Protein AF-A0A958VN81-F1 (afdb_monomer_lite)

Sequence (107 aa):
MPLKPHNSEVAHYDGSTKANYEIYDAVVDLKIGTKDLYQCADAIMRLRAEYLWNQKEFEKIHFNFTNGFRVDYTEWMKGKRLIIKGNSIYWSGPETLQIHTMTYGNI

Secondary structure (DSSP, 8-state):
--BPPTTPPEEPTTS-EE--SS--S--B-----SSS---HHHHHHHHHHHHHHHTT-GGG-EEE-TT--EEEHHHHHTT--EEEETTEEEEPPP-------------

Radius of gyration: 20.11 Å; chains: 1; bounding box: 40×52×46 Å

pLDDT: mean 78.62, std 17.16, range [35.31, 96.38]

Foldseek 3Di:
DDWDPWPDFDADLVRHTDDCPVPDGTHRPDDDDNDPPDDVVNVVLVVVCVVCVVVVVQQPNWDADPLRRIDGSVLVVLVWDWDDDPSDIDTDDRPPPPPPPPPPDDD

Structure (mmCIF, N/CA/C/O backbone):
data_AF-A0A958VN81-F1
#
_entry.id   AF-A0A958VN81-F1
#
loop_
_atom_site.group_PDB
_atom_site.id
_atom_site.type_symbol
_atom_site.label_atom_id
_atom_site.label_alt_id
_atom_site.label_comp_id
_atom_site.label_asym_id
_atom_site.label_entity_id
_atom_site.label_seq_id
_atom_site.pdbx_PDB_ins_code
_atom_site.Cartn_x
_atom_site.Cartn_y
_atom_site.Cartn_z
_atom_site.occupancy
_atom_site.B_iso_or_equiv
_atom_site.auth_seq_id
_atom_site.auth_comp_id
_atom_site.auth_asym_id
_atom_site.auth_atom_id
_atom_site.pdbx_PDB_model_num
ATOM 1 N N . MET A 1 1 ? -3.402 -0.719 -10.505 1.00 68.50 1 MET A N 1
ATOM 2 C CA . MET A 1 1 ? -2.048 -0.175 -10.672 1.00 68.50 1 MET A CA 1
ATOM 3 C C . MET A 1 1 ? -1.644 -0.166 -12.130 1.00 68.50 1 MET A C 1
ATOM 5 O O . MET A 1 1 ? -1.705 -1.228 -12.744 1.00 68.50 1 MET A O 1
ATOM 9 N N . PRO A 1 2 ? -1.281 0.992 -12.699 1.00 82.00 2 PRO A N 1
ATOM 10 C CA . PRO A 1 2 ? -0.697 1.040 -14.032 1.00 82.00 2 PRO A CA 1
ATOM 11 C C . PRO A 1 2 ? 0.679 0.361 -14.027 1.00 82.00 2 PRO A C 1
ATOM 13 O O . PRO A 1 2 ? 1.436 0.448 -13.056 1.00 82.00 2 PRO A O 1
ATOM 16 N N . LEU A 1 3 ? 0.980 -0.341 -15.112 1.00 84.06 3 LEU A N 1
ATOM 17 C CA . LEU A 1 3 ? 2.296 -0.904 -15.386 1.00 84.06 3 LEU A CA 1
ATOM 18 C C . LEU A 1 3 ? 2.932 -0.098 -16.511 1.00 84.06 3 LEU A C 1
ATOM 20 O O . LEU A 1 3 ? 2.233 0.402 -17.396 1.00 84.06 3 LEU A O 1
ATOM 24 N N . LYS A 1 4 ? 4.258 -0.005 -16.495 1.00 85.75 4 LYS A N 1
ATOM 25 C CA . LYS A 1 4 ? 4.996 0.440 -17.671 1.00 85.75 4 LYS A CA 1
ATOM 26 C C . LYS A 1 4 ? 4.867 -0.613 -18.784 1.00 85.75 4 LYS A C 1
ATOM 28 O O . LYS A 1 4 ? 4.521 -1.763 -18.492 1.00 85.75 4 LYS A O 1
ATOM 33 N N . PRO A 1 5 ? 5.139 -0.252 -20.052 1.00 89.12 5 PRO A N 1
ATOM 34 C CA . PRO A 1 5 ? 5.146 -1.211 -21.150 1.00 89.12 5 PRO A CA 1
ATOM 35 C C . PRO A 1 5 ? 5.984 -2.452 -20.828 1.00 89.12 5 PRO A C 1
ATOM 37 O O . PRO A 1 5 ? 6.982 -2.372 -20.107 1.00 89.12 5 PRO A O 1
ATOM 40 N N . HIS A 1 6 ? 5.585 -3.597 -21.374 1.00 86.12 6 HIS A N 1
ATOM 41 C CA . HIS A 1 6 ? 6.346 -4.834 -21.228 1.00 86.12 6 HIS A CA 1
ATOM 42 C C . HIS A 1 6 ? 7.806 -4.634 -21.681 1.00 86.12 6 HIS A C 1
ATOM 44 O O . HIS A 1 6 ? 8.062 -3.852 -22.597 1.00 86.12 6 HIS A O 1
ATOM 50 N N . ASN A 1 7 ? 8.749 -5.311 -21.018 1.00 85.75 7 ASN A N 1
ATOM 51 C CA . ASN A 1 7 ? 10.201 -5.119 -21.164 1.00 85.75 7 ASN A CA 1
ATOM 52 C C . ASN A 1 7 ? 10.748 -3.753 -20.715 1.00 85.75 7 ASN A C 1
ATOM 54 O O . ASN A 1 7 ? 11.874 -3.400 -21.059 1.00 85.75 7 ASN A O 1
ATOM 58 N N . SER A 1 8 ? 9.988 -2.980 -19.932 1.00 88.50 8 SER A N 1
ATOM 59 C CA . SER A 1 8 ? 10.544 -1.786 -19.286 1.00 88.50 8 SER A CA 1
ATOM 60 C C . SER A 1 8 ? 11.683 -2.150 -18.335 1.00 88.50 8 SER A C 1
ATOM 62 O O . SER A 1 8 ? 11.579 -3.095 -17.553 1.00 88.50 8 SER A O 1
ATOM 64 N N . GLU A 1 9 ? 12.747 -1.354 -18.368 1.00 87.62 9 GLU A N 1
ATOM 65 C CA . GLU A 1 9 ? 13.892 -1.520 -17.478 1.00 87.62 9 GLU A CA 1
ATOM 66 C C . GLU A 1 9 ? 13.568 -1.051 -16.053 1.00 87.62 9 GLU A C 1
ATOM 68 O O . GLU A 1 9 ? 12.882 -0.045 -15.838 1.00 87.62 9 GLU A O 1
ATOM 73 N N . VAL A 1 10 ? 14.094 -1.773 -15.062 1.00 86.19 10 VAL A N 1
ATOM 74 C CA . VAL A 1 10 ? 14.089 -1.327 -13.664 1.00 86.19 10 VAL A CA 1
ATOM 75 C C . VAL A 1 10 ? 15.274 -0.393 -13.445 1.00 86.19 10 VAL A C 1
ATOM 77 O O . VAL A 1 10 ? 16.405 -0.758 -13.747 1.00 86.19 10 VAL A O 1
ATOM 80 N N . ALA A 1 11 ? 15.033 0.785 -12.874 1.00 85.06 11 ALA A N 1
ATOM 81 C CA . ALA A 1 11 ? 16.091 1.697 -12.450 1.00 85.06 11 ALA A CA 1
ATOM 82 C C . ALA A 1 11 ? 16.424 1.502 -10.963 1.00 85.06 11 ALA A C 1
ATOM 84 O O . ALA A 1 11 ? 15.548 1.239 -10.135 1.00 85.06 11 ALA A O 1
ATOM 85 N N . HIS A 1 12 ? 17.696 1.656 -10.622 1.00 79.19 12 HIS A N 1
ATOM 86 C CA . HIS A 1 12 ? 18.169 1.882 -9.267 1.00 79.19 12 HIS A CA 1
ATOM 87 C C . HIS A 1 12 ? 17.756 3.280 -8.781 1.00 79.19 12 HIS A C 1
ATOM 89 O O . HIS A 1 12 ? 17.375 4.150 -9.565 1.00 79.19 12 HIS A O 1
ATOM 95 N N . TYR A 1 13 ? 17.841 3.511 -7.467 1.00 74.19 13 TYR A N 1
ATOM 96 C CA . TYR A 1 13 ? 17.500 4.805 -6.861 1.00 74.19 13 TYR A CA 1
ATOM 97 C C . TYR A 1 13 ? 18.377 5.962 -7.377 1.00 74.19 13 TYR A C 1
ATOM 99 O O . TYR A 1 13 ? 17.950 7.112 -7.357 1.00 74.19 13 TYR A O 1
ATOM 107 N N . ASP A 1 14 ? 19.587 5.652 -7.849 1.00 78.25 14 ASP A N 1
ATOM 108 C CA . ASP A 1 14 ? 20.537 6.589 -8.456 1.00 78.25 14 ASP A CA 1
ATOM 109 C C . ASP A 1 14 ? 20.275 6.837 -9.956 1.00 78.25 14 ASP A C 1
ATOM 111 O O . ASP A 1 14 ? 20.997 7.598 -10.597 1.00 78.25 14 ASP A O 1
ATOM 115 N N . GLY A 1 15 ? 19.235 6.212 -10.518 1.00 80.19 15 GLY A N 1
ATOM 116 C CA . GLY A 1 15 ? 18.857 6.321 -11.924 1.00 80.19 15 GLY A CA 1
ATOM 117 C C . GLY A 1 15 ? 19.606 5.376 -12.865 1.00 80.19 15 GLY A C 1
ATOM 118 O O . GLY A 1 15 ? 19.289 5.359 -14.053 1.00 80.19 15 GLY A O 1
ATOM 119 N N . SER A 1 16 ? 20.559 4.575 -12.378 1.00 85.44 16 SER A N 1
ATOM 120 C CA . SER A 1 16 ? 21.226 3.563 -13.204 1.00 85.44 16 SER A CA 1
ATOM 121 C C . SER A 1 16 ? 20.294 2.389 -13.523 1.00 85.44 16 SER A C 1
ATOM 123 O O . SER A 1 16 ? 19.435 2.021 -12.722 1.00 85.44 16 SER A O 1
ATOM 125 N N . THR A 1 17 ? 20.442 1.772 -14.696 1.00 88.12 17 THR A N 1
ATOM 126 C CA . THR A 1 17 ? 19.637 0.599 -15.067 1.00 88.12 17 THR A CA 1
ATOM 127 C C . THR A 1 17 ? 20.078 -0.632 -14.273 1.00 88.12 17 THR A C 1
ATOM 129 O O . THR A 1 17 ? 21.254 -0.995 -14.246 1.00 88.12 17 THR A O 1
ATOM 132 N N . LYS A 1 18 ? 19.113 -1.333 -13.675 1.00 84.81 18 LYS A N 1
ATOM 133 C CA . LYS A 1 18 ? 19.306 -2.639 -13.050 1.00 84.81 18 LYS A CA 1
ATOM 134 C C . LYS A 1 18 ? 19.280 -3.727 -14.119 1.00 84.81 18 LYS A C 1
ATOM 136 O O . LYS A 1 18 ? 18.223 -4.028 -14.683 1.00 84.81 18 LYS A O 1
ATOM 141 N N . ALA A 1 19 ? 20.432 -4.363 -14.332 1.00 86.75 19 ALA A N 1
ATOM 142 C CA . ALA A 1 19 ? 20.552 -5.524 -15.208 1.00 86.75 19 ALA A CA 1
ATOM 143 C C . ALA A 1 19 ? 19.504 -6.593 -14.850 1.00 86.75 19 ALA A C 1
ATOM 145 O O . ALA A 1 19 ? 19.368 -6.982 -13.682 1.00 86.75 19 ALA A O 1
ATOM 146 N N . ASN A 1 20 ? 18.750 -7.042 -15.857 1.00 84.81 20 ASN A N 1
ATOM 147 C CA . ASN A 1 20 ? 17.747 -8.084 -15.688 1.00 84.81 20 ASN A CA 1
ATOM 148 C C . ASN A 1 20 ? 18.369 -9.457 -15.948 1.00 84.81 20 ASN A C 1
ATOM 150 O O . ASN A 1 20 ? 18.568 -9.842 -17.095 1.00 84.81 20 ASN A O 1
ATOM 154 N N . TYR A 1 21 ? 18.644 -10.201 -14.883 1.00 86.81 21 TYR A N 1
ATOM 155 C CA . TYR A 1 21 ? 19.021 -11.616 -14.955 1.00 86.81 21 TYR A CA 1
ATOM 156 C C . TYR A 1 21 ? 17.784 -12.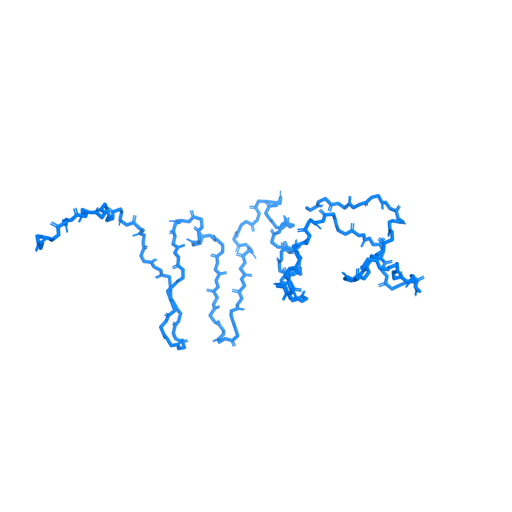516 -14.800 1.00 86.81 21 TYR A C 1
ATOM 158 O O . TYR A 1 21 ? 17.809 -13.459 -14.018 1.00 86.81 21 TYR A O 1
ATOM 166 N N . GLU A 1 22 ? 16.678 -12.151 -15.462 1.00 84.50 22 GLU A N 1
ATOM 167 C CA . GLU A 1 22 ? 15.352 -12.787 -15.322 1.00 84.50 22 GLU A CA 1
ATOM 168 C C . GLU A 1 22 ? 14.798 -12.753 -13.884 1.00 84.50 22 GLU A C 1
ATOM 170 O O . GLU A 1 22 ? 14.064 -13.632 -13.439 1.00 84.50 22 GLU A O 1
ATOM 175 N N . ILE A 1 23 ? 15.148 -11.706 -13.132 1.00 85.56 23 ILE A N 1
ATOM 176 C CA . ILE A 1 23 ? 14.757 -11.533 -11.722 1.00 85.56 23 ILE A CA 1
ATOM 177 C C . ILE A 1 23 ? 13.510 -10.653 -11.547 1.00 85.56 23 ILE A C 1
ATOM 179 O O . ILE A 1 23 ? 13.002 -10.523 -10.433 1.00 85.56 23 ILE A O 1
ATOM 183 N N . TYR A 1 24 ? 13.034 -10.020 -12.621 1.00 84.12 24 TYR A N 1
ATOM 184 C CA . TYR A 1 24 ? 11.790 -9.253 -12.654 1.00 84.12 24 TYR A CA 1
ATOM 185 C C . TYR A 1 24 ? 11.104 -9.375 -14.022 1.00 84.12 24 TYR A C 1
ATOM 187 O O . TYR A 1 24 ? 11.776 -9.470 -15.048 1.00 84.12 24 TYR A O 1
ATOM 195 N N . ASP A 1 25 ? 9.768 -9.330 -14.020 1.00 85.00 25 ASP A N 1
ATOM 196 C CA . ASP A 1 25 ? 8.922 -9.507 -15.218 1.00 85.00 25 ASP A CA 1
ATOM 197 C C . ASP A 1 25 ? 8.187 -8.218 -15.642 1.00 85.00 25 ASP A C 1
ATOM 199 O O . ASP A 1 25 ? 7.985 -7.945 -16.824 1.00 85.00 25 ASP A O 1
ATOM 203 N N . ALA A 1 26 ? 7.823 -7.363 -14.681 1.00 85.44 26 ALA A N 1
ATOM 204 C CA . ALA A 1 26 ? 7.088 -6.133 -14.958 1.00 85.44 26 ALA A CA 1
ATOM 205 C C . ALA A 1 26 ? 7.530 -4.979 -14.057 1.00 85.44 26 ALA A C 1
ATOM 207 O O . ALA A 1 26 ? 7.911 -5.175 -12.900 1.00 85.44 26 ALA A O 1
ATOM 208 N N . VAL A 1 27 ? 7.411 -3.756 -14.582 1.00 85.88 27 VAL A N 1
ATOM 209 C CA . VAL A 1 27 ? 7.696 -2.523 -13.844 1.00 85.88 27 VAL A CA 1
ATOM 210 C C . VAL A 1 27 ? 6.398 -1.793 -13.561 1.00 85.88 27 VAL A C 1
ATOM 212 O O . VAL A 1 27 ? 5.635 -1.442 -14.459 1.00 85.88 27 VAL A O 1
ATOM 215 N N . VAL A 1 28 ?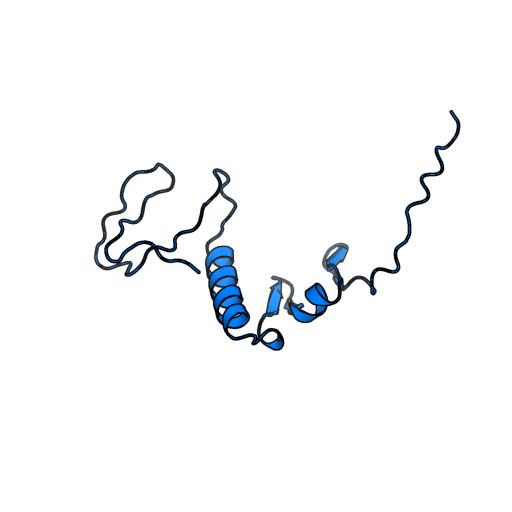 6.157 -1.556 -12.282 1.00 83.19 28 VAL A N 1
ATOM 216 C CA . VAL A 1 28 ? 5.009 -0.800 -11.805 1.00 83.19 28 VAL A CA 1
ATOM 217 C C . VAL A 1 28 ? 5.218 0.687 -12.103 1.00 83.19 28 VAL A C 1
ATOM 219 O O . VAL A 1 28 ? 6.246 1.254 -11.733 1.00 83.19 28 VAL A O 1
ATOM 222 N N . ASP A 1 29 ? 4.246 1.331 -12.755 1.00 82.44 29 ASP A N 1
ATOM 223 C CA . ASP A 1 29 ? 4.332 2.755 -13.087 1.00 82.44 29 ASP A CA 1
ATOM 224 C C . ASP A 1 29 ? 3.848 3.611 -11.915 1.00 82.44 29 ASP A C 1
ATOM 226 O O . ASP A 1 29 ? 2.699 4.051 -11.843 1.00 82.44 29 ASP A O 1
ATOM 230 N N . LEU A 1 30 ? 4.730 3.801 -10.936 1.00 73.44 30 LEU A N 1
ATOM 231 C CA . LEU A 1 30 ? 4.472 4.654 -9.786 1.00 73.44 30 LEU A CA 1
ATOM 232 C C . LEU A 1 30 ? 5.537 5.723 -9.659 1.00 73.44 30 LEU A C 1
ATOM 234 O O . LEU A 1 30 ? 6.736 5.452 -9.688 1.00 73.44 30 LEU A O 1
ATOM 238 N N . LYS A 1 31 ? 5.077 6.955 -9.437 1.00 67.62 31 LYS A N 1
ATOM 239 C CA . LYS A 1 31 ? 5.953 8.051 -9.039 1.00 67.62 31 LYS A CA 1
ATOM 240 C C . LYS A 1 31 ? 6.435 7.797 -7.614 1.00 67.62 31 LYS A C 1
ATOM 242 O O . LYS A 1 31 ? 5.728 8.090 -6.651 1.00 67.62 31 LYS A O 1
ATOM 247 N N . ILE A 1 32 ? 7.6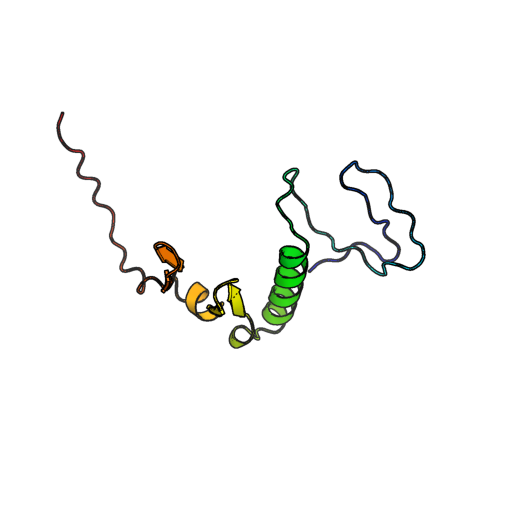37 7.253 -7.491 1.00 64.69 32 ILE A N 1
ATOM 248 C CA . ILE A 1 32 ? 8.371 7.233 -6.229 1.00 64.69 32 ILE A CA 1
ATOM 249 C C . ILE A 1 32 ? 8.896 8.649 -5.950 1.00 64.69 32 ILE A C 1
ATOM 251 O O . ILE A 1 32 ? 9.399 9.329 -6.843 1.00 64.69 32 ILE A O 1
ATOM 255 N N . GLY A 1 33 ? 8.694 9.140 -4.728 1.00 61.50 33 GLY A N 1
ATOM 256 C CA . GLY A 1 33 ? 9.292 10.400 -4.281 1.00 61.50 33 GLY A CA 1
ATOM 257 C C . GLY A 1 33 ? 10.791 10.231 -4.020 1.00 61.50 33 GLY A C 1
ATOM 258 O O . GLY A 1 33 ? 11.287 9.116 -3.937 1.00 61.50 33 GLY A O 1
ATOM 259 N N . THR A 1 34 ? 11.513 11.335 -3.828 1.00 58.19 34 THR A N 1
ATOM 260 C CA . THR A 1 34 ? 12.967 11.343 -3.553 1.00 58.19 34 THR A CA 1
ATOM 261 C C . THR A 1 34 ? 13.344 10.942 -2.126 1.00 58.19 34 THR A C 1
ATOM 263 O O . THR A 1 34 ? 14.518 10.946 -1.766 1.00 58.19 34 THR A O 1
ATOM 266 N N . LYS A 1 35 ? 12.355 10.645 -1.281 1.00 54.25 35 LYS A N 1
ATOM 267 C CA . LYS A 1 35 ? 12.575 10.203 0.093 1.00 54.25 35 LYS A CA 1
ATOM 268 C C . LYS A 1 35 ? 12.515 8.686 0.141 1.00 54.25 35 LYS A C 1
ATOM 270 O O . LYS A 1 35 ? 11.599 8.094 -0.427 1.00 54.25 35 LYS A O 1
ATOM 275 N N . ASP A 1 36 ? 13.448 8.105 0.882 1.00 53.94 36 ASP A N 1
ATOM 276 C CA . ASP A 1 36 ? 13.582 6.671 1.146 1.00 53.94 36 ASP A CA 1
ATOM 277 C C . ASP A 1 36 ? 12.463 6.183 2.096 1.00 53.94 36 ASP A C 1
ATOM 279 O O . ASP A 1 36 ? 12.681 5.813 3.245 1.00 53.94 36 ASP A O 1
ATOM 283 N N . LEU A 1 37 ? 11.213 6.346 1.652 1.00 56.44 37 LEU A N 1
ATOM 284 C CA . LEU A 1 37 ? 9.983 6.168 2.433 1.00 56.44 37 LEU A CA 1
ATOM 285 C C . LEU A 1 37 ? 9.152 4.967 1.978 1.00 56.44 37 LEU A C 1
ATOM 287 O O . LEU A 1 37 ? 8.133 4.685 2.594 1.00 56.44 37 LEU A O 1
ATOM 291 N N . TYR A 1 38 ? 9.556 4.280 0.909 1.00 53.25 38 TYR A N 1
ATOM 292 C CA . TYR A 1 38 ? 8.881 3.072 0.443 1.00 53.25 38 TYR A CA 1
ATOM 293 C C . TYR A 1 38 ? 9.709 1.867 0.856 1.00 53.25 38 TYR A C 1
ATOM 295 O O . TYR A 1 38 ? 10.536 1.376 0.087 1.00 53.25 38 TYR A O 1
ATOM 303 N N . GLN A 1 39 ? 9.504 1.388 2.080 1.00 58.94 39 GLN A N 1
ATOM 304 C CA . GLN A 1 39 ? 10.069 0.096 2.441 1.00 58.94 39 GLN A CA 1
ATOM 305 C C . GLN A 1 39 ? 9.324 -0.996 1.663 1.00 58.94 39 GLN A C 1
ATOM 307 O O . GLN A 1 39 ? 8.165 -0.837 1.282 1.00 58.94 39 GLN A O 1
ATOM 312 N N . CYS A 1 40 ? 9.994 -2.112 1.370 1.00 68.94 40 CYS A N 1
ATOM 313 C CA . CYS A 1 40 ? 9.478 -3.177 0.500 1.00 68.94 40 CYS A CA 1
ATOM 314 C C . CYS A 1 40 ? 8.077 -3.689 0.895 1.00 68.94 40 CYS A C 1
ATOM 316 O O . CYS A 1 40 ? 7.296 -4.089 0.029 1.00 68.94 40 CYS A O 1
ATOM 318 N N . ALA A 1 41 ? 7.732 -3.619 2.183 1.00 73.25 41 ALA A N 1
ATOM 319 C CA . ALA A 1 41 ? 6.400 -3.935 2.682 1.00 73.25 41 ALA A CA 1
ATOM 320 C C . ALA A 1 41 ? 5.317 -2.987 2.131 1.00 73.25 41 ALA A C 1
ATOM 322 O O . ALA A 1 41 ? 4.262 -3.460 1.711 1.00 73.25 41 ALA A O 1
ATOM 323 N N . ASP A 1 42 ? 5.585 -1.682 2.044 1.00 77.38 42 ASP A N 1
ATOM 324 C CA . ASP A 1 42 ? 4.612 -0.668 1.615 1.00 77.38 42 ASP A CA 1
ATOM 325 C C . ASP A 1 42 ? 4.189 -0.870 0.157 1.00 77.38 42 ASP A C 1
ATOM 327 O O . ASP A 1 42 ? 3.011 -0.737 -0.187 1.00 77.38 42 ASP A O 1
ATOM 331 N N . ALA A 1 43 ? 5.137 -1.253 -0.705 1.00 79.00 43 ALA A N 1
ATOM 332 C CA . ALA A 1 43 ? 4.871 -1.535 -2.113 1.00 79.00 43 ALA A CA 1
ATOM 333 C C . ALA A 1 43 ? 3.923 -2.734 -2.283 1.00 79.00 43 ALA A C 1
ATOM 335 O O . ALA A 1 43 ? 2.944 -2.655 -3.029 1.00 79.00 43 ALA A O 1
ATOM 336 N N . ILE A 1 44 ? 4.169 -3.825 -1.549 1.00 83.50 44 ILE A N 1
ATOM 337 C CA . ILE A 1 44 ? 3.323 -5.027 -1.585 1.00 83.50 44 ILE A CA 1
ATOM 338 C C . ILE A 1 44 ? 1.953 -4.756 -0.959 1.00 83.50 44 ILE A C 1
ATOM 340 O O . ILE A 1 44 ? 0.928 -5.161 -1.515 1.00 83.50 44 ILE A O 1
ATOM 344 N N . MET A 1 45 ? 1.910 -4.030 0.161 1.00 88.31 45 MET A N 1
ATOM 345 C CA . MET A 1 45 ? 0.659 -3.618 0.798 1.00 88.31 45 MET A CA 1
ATOM 346 C C . MET A 1 45 ? -0.196 -2.787 -0.163 1.00 88.31 45 MET A C 1
ATOM 348 O O . MET A 1 45 ? -1.382 -3.077 -0.335 1.00 88.31 45 MET A O 1
ATOM 352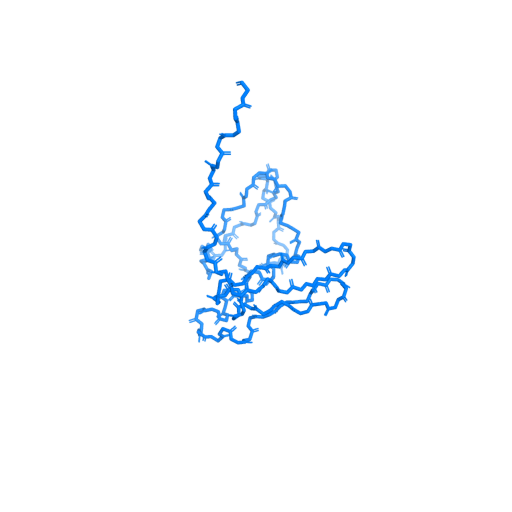 N N . ARG A 1 46 ? 0.405 -1.812 -0.857 1.00 87.12 46 ARG A N 1
ATOM 353 C CA . ARG A 1 46 ? -0.286 -0.972 -1.843 1.00 87.12 46 ARG A CA 1
ATOM 354 C C . ARG A 1 46 ? -0.766 -1.774 -3.052 1.00 87.12 46 ARG A C 1
ATOM 356 O O . ARG A 1 46 ? -1.921 -1.619 -3.438 1.00 87.12 46 ARG A O 1
ATOM 363 N N . LEU A 1 47 ? 0.061 -2.668 -3.603 1.00 88.06 47 LEU A N 1
ATOM 364 C CA . LEU A 1 47 ? -0.328 -3.562 -4.702 1.00 88.06 47 LEU A CA 1
ATOM 365 C C . LEU A 1 47 ? -1.551 -4.414 -4.326 1.00 88.06 47 LEU A C 1
ATOM 367 O O . LEU A 1 47 ? -2.531 -4.458 -5.072 1.00 88.06 47 LEU A O 1
ATOM 371 N N . ARG A 1 48 ? -1.521 -5.059 -3.152 1.00 91.19 48 ARG A N 1
ATOM 372 C CA . ARG A 1 48 ? -2.635 -5.882 -2.661 1.00 91.19 48 ARG A CA 1
ATOM 373 C C . ARG A 1 48 ? -3.900 -5.050 -2.448 1.00 91.19 48 ARG A C 1
ATOM 375 O O . ARG A 1 48 ? -4.982 -5.481 -2.845 1.00 91.19 48 ARG A O 1
ATOM 382 N N . ALA A 1 49 ? -3.771 -3.881 -1.823 1.00 92.25 49 ALA A N 1
ATOM 383 C CA . ALA A 1 49 ? -4.899 -2.989 -1.579 1.00 92.25 49 ALA A CA 1
ATOM 384 C C . ALA A 1 49 ? -5.538 -2.526 -2.894 1.00 92.25 49 ALA A C 1
ATOM 386 O O . ALA A 1 49 ? -6.752 -2.617 -3.032 1.00 92.25 49 ALA A O 1
ATOM 387 N N . GLU A 1 50 ? -4.740 -2.100 -3.877 1.00 89.81 50 GLU A N 1
ATOM 388 C CA . GLU A 1 50 ? -5.253 -1.673 -5.182 1.00 89.81 50 GLU A CA 1
ATOM 389 C C . GLU A 1 50 ? -5.948 -2.803 -5.948 1.00 89.81 50 GLU A C 1
ATOM 391 O O . GLU A 1 50 ? -6.994 -2.571 -6.553 1.00 89.81 50 GLU A O 1
ATOM 396 N N . TYR A 1 51 ? -5.391 -4.019 -5.924 1.00 90.81 51 TYR A N 1
ATOM 397 C CA . TYR A 1 51 ? -6.021 -5.179 -6.556 1.00 90.81 51 TYR A CA 1
ATOM 398 C C . TYR A 1 51 ? -7.426 -5.419 -5.990 1.00 90.81 51 TYR A C 1
ATOM 400 O O . TYR A 1 51 ? -8.395 -5.468 -6.743 1.00 90.81 51 TYR A O 1
ATOM 408 N N . LEU A 1 52 ? -7.553 -5.490 -4.662 1.00 94.38 52 LEU A N 1
ATOM 409 C CA . LEU A 1 52 ? -8.836 -5.705 -3.987 1.00 94.38 52 LEU A CA 1
ATOM 410 C C . LEU A 1 52 ? -9.799 -4.524 -4.170 1.00 94.38 52 LEU A C 1
ATOM 412 O O . LEU A 1 52 ? -11.000 -4.727 -4.341 1.00 94.38 52 LEU A O 1
ATOM 416 N N . TRP A 1 53 ? -9.279 -3.294 -4.172 1.00 93.44 53 TRP A N 1
ATOM 417 C CA . TRP A 1 53 ? -10.074 -2.082 -4.362 1.00 93.44 53 TRP A CA 1
ATOM 418 C C . TRP A 1 53 ? -10.708 -2.036 -5.755 1.00 93.44 53 TRP A C 1
ATOM 420 O O . TRP A 1 53 ? -11.903 -1.770 -5.872 1.00 93.44 53 TRP A O 1
ATOM 430 N N . ASN A 1 54 ? -9.950 -2.387 -6.799 1.00 91.62 54 ASN A N 1
ATOM 431 C CA . ASN A 1 54 ? -10.468 -2.482 -8.168 1.00 91.62 54 ASN A CA 1
ATOM 432 C C . ASN A 1 54 ? -11.564 -3.548 -8.310 1.00 91.62 54 ASN A C 1
ATOM 434 O O . ASN A 1 54 ? -12.491 -3.369 -9.097 1.00 91.62 54 ASN A O 1
ATOM 438 N N . GLN A 1 55 ? -11.491 -4.621 -7.518 1.00 95.44 55 GLN A N 1
ATOM 439 C CA . GLN A 1 55 ? -12.526 -5.657 -7.452 1.00 95.44 55 GLN A CA 1
ATOM 440 C C . GLN A 1 55 ? -13.693 -5.296 -6.516 1.00 95.44 55 GLN A C 1
ATOM 442 O O . GLN A 1 55 ? -14.617 -6.088 -6.353 1.00 95.44 55 GLN A O 1
ATOM 447 N N . LYS A 1 56 ? -13.672 -4.107 -5.893 1.00 95.06 56 LYS A N 1
ATOM 448 C CA . LYS A 1 56 ? -14.645 -3.653 -4.883 1.00 95.06 56 LYS A CA 1
ATOM 449 C C . LYS A 1 56 ? -14.735 -4.566 -3.649 1.00 95.06 56 LYS A C 1
ATOM 451 O O . LYS A 1 56 ? -15.719 -4.533 -2.915 1.00 95.06 56 LYS A O 1
ATOM 456 N N . GLU A 1 57 ? -13.698 -5.353 -3.372 1.00 96.19 57 GLU A N 1
ATOM 457 C CA . GLU A 1 57 ? -13.629 -6.267 -2.226 1.00 96.19 57 GLU A CA 1
ATOM 458 C C . GLU A 1 57 ? -13.100 -5.558 -0.966 1.00 96.19 57 GLU A C 1
ATOM 460 O O . GLU A 1 57 ? -12.123 -5.982 -0.346 1.00 96.19 57 GLU A O 1
ATOM 465 N N . PHE A 1 58 ? -13.731 -4.447 -0.580 1.00 94.94 58 PHE A N 1
ATOM 466 C CA . PHE A 1 58 ? -13.212 -3.549 0.459 1.00 94.94 58 P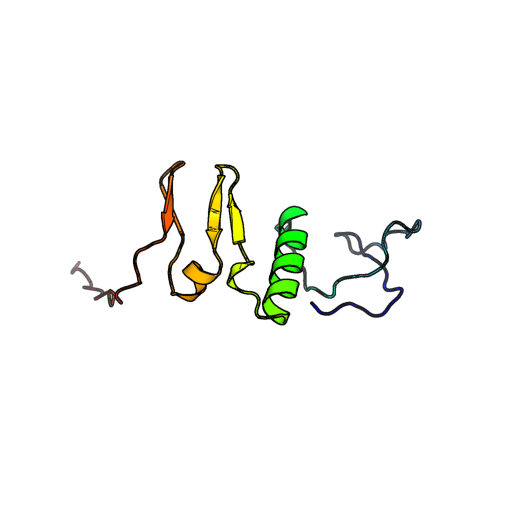HE A CA 1
ATOM 467 C C . PHE A 1 58 ? -13.033 -4.214 1.832 1.00 94.94 58 PHE A C 1
ATOM 469 O O . PHE A 1 58 ? -12.070 -3.909 2.531 1.00 94.94 58 PHE A O 1
ATOM 476 N N . GLU A 1 59 ? -13.896 -5.169 2.184 1.00 95.12 59 GLU A N 1
ATOM 477 C CA . GLU A 1 59 ? -13.825 -5.932 3.444 1.00 95.12 59 GLU A CA 1
ATOM 478 C C . GLU A 1 59 ? -12.564 -6.808 3.553 1.00 95.12 59 GLU A C 1
ATOM 480 O O . GLU A 1 59 ? -12.143 -7.182 4.648 1.00 95.12 59 GLU A O 1
ATOM 485 N N . LYS A 1 60 ? -11.925 -7.142 2.423 1.00 95.50 60 LYS A N 1
ATOM 486 C CA . LYS A 1 60 ? -10.677 -7.923 2.408 1.00 95.50 60 LYS A CA 1
ATOM 487 C C . LYS A 1 60 ? -9.432 -7.047 2.557 1.00 95.50 60 LYS A C 1
ATOM 489 O O . LYS A 1 60 ? -8.327 -7.571 2.760 1.00 95.50 60 LYS A O 1
ATOM 494 N N . ILE A 1 61 ? -9.588 -5.725 2.456 1.00 96.38 61 ILE A N 1
ATOM 495 C CA . ILE A 1 61 ? -8.500 -4.761 2.603 1.00 96.38 61 ILE A CA 1
ATOM 496 C C . ILE A 1 61 ? -8.308 -4.486 4.093 1.00 96.38 61 ILE A C 1
ATOM 498 O O . ILE A 1 61 ? -8.929 -3.607 4.686 1.00 96.38 61 ILE A O 1
ATOM 502 N N . HIS A 1 62 ? -7.415 -5.256 4.700 1.00 95.56 62 HIS A N 1
ATOM 503 C CA . HIS A 1 62 ? -6.936 -5.024 6.054 1.00 95.56 62 HIS A CA 1
ATOM 504 C C . HIS A 1 62 ? -5.447 -5.352 6.151 1.00 95.56 62 HIS A C 1
ATOM 506 O O . HIS A 1 62 ? -4.927 -6.167 5.376 1.00 95.56 62 HIS A O 1
ATOM 512 N N . PHE A 1 63 ? -4.787 -4.733 7.125 1.00 93.06 63 PHE A N 1
ATOM 513 C CA . PHE A 1 63 ? -3.385 -4.962 7.464 1.00 93.06 63 PHE A CA 1
ATOM 514 C C . PHE A 1 63 ? -3.211 -4.994 8.978 1.00 93.06 63 PHE A C 1
ATOM 516 O O . PHE A 1 63 ? -4.025 -4.430 9.703 1.00 93.06 63 PHE A O 1
ATOM 523 N N . ASN A 1 64 ? -2.155 -5.646 9.455 1.00 91.25 64 ASN A N 1
ATOM 524 C CA . ASN A 1 64 ? -1.859 -5.728 10.881 1.00 91.25 64 ASN A CA 1
ATOM 525 C C . ASN A 1 64 ? -0.591 -4.929 11.181 1.00 91.25 64 ASN A C 1
ATOM 527 O O . ASN A 1 64 ? 0.396 -5.042 10.453 1.00 91.25 64 ASN A O 1
ATOM 531 N N . PHE A 1 65 ? -0.604 -4.154 12.260 1.00 86.12 65 PHE A N 1
ATOM 532 C CA . PHE A 1 65 ? 0.615 -3.564 12.801 1.00 86.12 65 PHE A CA 1
ATOM 533 C C . PHE A 1 65 ? 1.512 -4.628 13.436 1.00 86.12 65 PHE A C 1
ATOM 535 O O . PHE A 1 65 ? 1.083 -5.748 13.721 1.00 86.12 65 PHE A O 1
ATOM 542 N N . THR A 1 66 ? 2.764 -4.258 13.708 1.00 84.12 66 THR A N 1
ATOM 543 C CA . THR A 1 66 ? 3.758 -5.137 14.346 1.00 84.12 66 THR A CA 1
ATOM 544 C C . THR A 1 66 ? 3.332 -5.620 15.735 1.00 84.12 66 THR A C 1
ATOM 546 O O . THR A 1 66 ? 3.764 -6.684 16.166 1.00 84.12 66 THR A O 1
ATOM 549 N N . ASN A 1 67 ? 2.443 -4.890 16.416 1.00 81.94 67 ASN A N 1
ATOM 550 C CA . ASN A 1 67 ? 1.837 -5.292 17.690 1.00 81.94 67 ASN A CA 1
ATOM 551 C C . ASN A 1 67 ? 0.584 -6.184 17.534 1.00 81.94 67 ASN A C 1
ATOM 553 O O . ASN A 1 67 ? -0.092 -6.461 18.520 1.00 81.94 67 ASN A O 1
ATOM 557 N N . GLY A 1 68 ? 0.244 -6.601 16.310 1.00 86.56 68 GLY A N 1
ATOM 558 C CA . GLY A 1 68 ? -0.916 -7.439 16.007 1.00 86.56 68 GLY A CA 1
ATOM 559 C C . GLY A 1 68 ? -2.238 -6.684 15.846 1.00 86.56 68 GLY A C 1
ATOM 560 O O . GLY A 1 68 ? -3.249 -7.311 15.532 1.00 86.56 68 GLY A O 1
ATOM 561 N N . PHE A 1 69 ? -2.264 -5.356 16.016 1.00 89.19 69 PHE A N 1
ATOM 562 C CA . PHE A 1 69 ? -3.491 -4.579 15.841 1.00 89.19 69 PHE A CA 1
ATOM 563 C C . PHE A 1 69 ? -3.931 -4.571 14.374 1.00 89.19 69 PHE A C 1
ATOM 565 O O . PHE A 1 69 ? -3.191 -4.125 13.494 1.00 89.19 69 PHE A O 1
ATOM 572 N N . ARG A 1 70 ? -5.154 -5.043 14.121 1.00 92.81 70 ARG A N 1
ATOM 573 C CA . ARG A 1 70 ? -5.762 -5.096 12.791 1.00 92.81 70 ARG A CA 1
ATOM 574 C C . ARG A 1 70 ? -6.380 -3.749 12.414 1.00 92.81 70 ARG A C 1
ATOM 576 O O . ARG A 1 70 ? -7.187 -3.189 13.149 1.00 92.81 70 ARG A O 1
ATOM 583 N N . VAL A 1 71 ? -6.019 -3.266 11.232 1.00 92.62 71 VAL A N 1
ATOM 584 C CA . VAL A 1 71 ? -6.516 -2.037 10.617 1.00 92.62 71 VAL A CA 1
ATOM 585 C C . VAL A 1 71 ? -7.339 -2.406 9.389 1.00 92.62 71 VAL A C 1
ATOM 587 O O . VAL A 1 71 ? -6.788 -2.787 8.356 1.00 92.62 71 VAL A O 1
ATOM 590 N N . ASP A 1 72 ? -8.657 -2.289 9.501 1.00 95.12 72 ASP A N 1
ATOM 591 C CA . ASP A 1 72 ? -9.598 -2.491 8.403 1.00 95.12 72 ASP A CA 1
ATOM 592 C C . ASP A 1 72 ? -9.813 -1.204 7.594 1.00 95.12 72 ASP A C 1
ATOM 594 O O . ASP A 1 72 ? -10.086 -0.127 8.131 1.00 95.12 72 ASP A O 1
ATOM 598 N N . TYR A 1 73 ? -9.744 -1.319 6.268 1.00 94.19 73 TYR A N 1
ATOM 599 C CA . TYR A 1 73 ? -10.029 -0.216 5.350 1.00 94.19 73 TYR A CA 1
ATOM 600 C C . TYR A 1 73 ? -11.472 0.287 5.473 1.00 94.19 73 TYR A C 1
ATOM 602 O O . TYR A 1 73 ? -11.740 1.476 5.302 1.00 94.19 73 TYR A O 1
ATOM 610 N N . THR A 1 74 ? -12.410 -0.594 5.819 1.00 94.62 74 THR A N 1
ATOM 611 C CA . THR A 1 74 ? -13.828 -0.247 5.955 1.00 94.62 74 THR A CA 1
ATOM 612 C C . THR A 1 74 ? -14.107 0.668 7.141 1.00 94.62 74 THR A C 1
ATOM 614 O O . THR A 1 74 ? -14.961 1.547 7.044 1.00 94.62 74 THR A O 1
ATOM 617 N N . GLU A 1 75 ? -13.332 0.566 8.220 1.00 93.12 75 GLU A N 1
ATOM 618 C CA . GLU A 1 75 ? -13.386 1.510 9.339 1.00 93.12 75 GLU A CA 1
ATOM 619 C C . GLU A 1 75 ? -12.826 2.884 8.946 1.00 93.12 75 GLU A C 1
ATOM 621 O O . GLU A 1 75 ? -13.407 3.915 9.292 1.00 93.12 75 GLU A O 1
ATOM 626 N N . TRP A 1 76 ? -11.758 2.913 8.144 1.00 91.12 76 TRP A N 1
ATOM 627 C CA . TRP A 1 76 ? -11.203 4.156 7.603 1.00 91.12 76 TRP A CA 1
ATOM 628 C C . TRP A 1 76 ? -12.183 4.873 6.659 1.00 91.12 76 TRP A C 1
ATOM 630 O O . TRP A 1 76 ? -12.350 6.093 6.756 1.00 91.12 76 TRP A O 1
ATOM 640 N N . MET A 1 77 ? -12.887 4.124 5.800 1.00 90.25 77 MET A N 1
ATOM 641 C CA . MET A 1 77 ? -13.935 4.662 4.920 1.00 90.25 77 MET A CA 1
ATOM 642 C C . MET A 1 77 ? -15.108 5.275 5.695 1.00 90.25 77 MET A C 1
ATOM 644 O O . MET A 1 77 ? -15.718 6.227 5.216 1.00 90.25 77 MET A O 1
ATOM 648 N N . LYS A 1 78 ? -15.397 4.791 6.911 1.00 91.75 78 LYS A N 1
ATOM 649 C CA . LYS A 1 78 ? -16.401 5.381 7.820 1.00 91.75 78 LYS A CA 1
ATOM 650 C C . LYS A 1 78 ? -15.933 6.694 8.470 1.00 91.75 78 LYS A C 1
ATOM 652 O O . LYS A 1 78 ? -16.607 7.204 9.359 1.00 91.75 78 LYS A O 1
ATOM 657 N N . GLY A 1 79 ? -14.771 7.222 8.082 1.00 89.50 79 GLY A N 1
ATOM 658 C CA . GLY A 1 79 ? -14.197 8.448 8.638 1.00 89.50 79 GLY A CA 1
ATOM 659 C C . GLY A 1 79 ? -13.389 8.236 9.917 1.00 89.50 79 GLY A C 1
ATOM 660 O O . GLY A 1 79 ? -12.834 9.194 10.445 1.00 89.50 79 GLY A O 1
ATOM 661 N N . LYS A 1 80 ? -13.250 6.999 10.413 1.00 90.19 80 LYS A N 1
ATOM 662 C CA . LYS A 1 80 ? -12.440 6.745 11.608 1.00 90.19 80 LYS A CA 1
ATOM 663 C C . LYS A 1 80 ? -10.954 6.918 11.302 1.00 90.19 80 LYS A C 1
ATOM 665 O O . LYS A 1 80 ? -10.482 6.699 10.181 1.00 90.19 80 LYS A O 1
ATOM 670 N N . ARG A 1 81 ? -10.193 7.313 12.315 1.00 89.56 81 ARG A N 1
ATOM 671 C CA . ARG A 1 81 ? -8.735 7.460 12.270 1.00 89.56 81 ARG A CA 1
ATOM 672 C C . ARG A 1 81 ? -8.106 6.636 13.377 1.00 89.56 81 ARG A C 1
ATOM 674 O O . ARG A 1 81 ? -8.756 6.312 14.361 1.00 89.56 81 ARG A O 1
ATOM 681 N N . LEU A 1 82 ? -6.846 6.268 13.209 1.00 89.75 82 LEU A N 1
ATOM 682 C CA . LEU A 1 82 ? -6.121 5.525 14.233 1.00 89.75 82 LEU A CA 1
ATOM 683 C C . LEU A 1 82 ? -5.579 6.496 15.280 1.00 89.75 82 LEU A C 1
ATOM 685 O O . LEU A 1 82 ? -4.958 7.499 14.933 1.00 89.75 82 LEU A O 1
ATOM 689 N N . ILE A 1 83 ? -5.795 6.182 16.554 1.00 87.56 83 ILE A N 1
ATOM 690 C CA . ILE A 1 83 ? -5.197 6.882 17.687 1.00 87.56 83 ILE A CA 1
ATOM 691 C C . ILE A 1 83 ? -4.156 5.953 18.304 1.00 87.56 83 ILE A C 1
ATOM 693 O O . ILE A 1 83 ? -4.460 4.816 18.669 1.00 87.56 83 ILE A O 1
ATOM 697 N N . ILE A 1 84 ? -2.927 6.451 18.427 1.00 86.69 84 ILE A N 1
ATOM 698 C CA . ILE A 1 84 ? -1.792 5.714 18.983 1.00 86.69 84 ILE A CA 1
ATOM 699 C C . ILE A 1 84 ? -1.454 6.327 20.343 1.00 86.69 84 ILE A C 1
ATOM 701 O O . ILE A 1 84 ? -1.146 7.515 20.436 1.00 86.69 84 ILE A O 1
ATOM 705 N N . LYS A 1 85 ? -1.523 5.526 21.411 1.00 82.69 85 LYS A N 1
ATOM 706 C CA . LYS A 1 85 ? -1.088 5.905 22.764 1.00 82.69 85 LYS A CA 1
ATOM 707 C C . LYS A 1 85 ? -0.126 4.851 23.302 1.00 82.69 85 LYS A C 1
ATOM 709 O O . LYS A 1 85 ? -0.545 3.791 23.767 1.00 82.69 85 LYS A O 1
ATOM 714 N N . GLY A 1 86 ? 1.173 5.143 23.233 1.00 82.56 86 GLY A N 1
ATOM 715 C CA . GLY A 1 86 ? 2.215 4.166 23.555 1.00 82.56 86 GLY A CA 1
ATOM 716 C C . GLY A 1 86 ? 2.103 2.946 22.638 1.00 82.56 86 GLY A C 1
ATOM 717 O O . GLY A 1 86 ? 2.108 3.096 21.421 1.00 82.56 86 GLY A O 1
ATOM 718 N N . ASN A 1 87 ? 1.946 1.754 23.221 1.00 80.94 87 ASN A N 1
ATOM 719 C CA . ASN A 1 87 ? 1.748 0.507 22.469 1.00 80.94 87 ASN A CA 1
ATOM 720 C C . ASN A 1 87 ? 0.268 0.187 22.166 1.00 80.94 87 ASN A C 1
ATOM 722 O O . ASN A 1 87 ? -0.031 -0.812 21.514 1.00 80.94 87 ASN A O 1
ATOM 726 N N . SER A 1 88 ? -0.665 1.003 22.666 1.00 79.88 88 SER A N 1
ATOM 727 C CA . SER A 1 88 ? -2.099 0.817 22.435 1.00 79.88 88 SER A CA 1
ATOM 728 C C . SER A 1 88 ? -2.540 1.567 21.185 1.00 79.88 88 SER A C 1
ATOM 730 O O . SER A 1 88 ? -2.274 2.762 21.040 1.00 79.88 88 SER A O 1
ATOM 732 N N . ILE A 1 89 ? -3.252 0.865 20.309 1.00 85.38 89 ILE A N 1
ATOM 733 C CA . ILE A 1 89 ? -3.817 1.403 19.072 1.00 85.38 89 ILE A CA 1
ATOM 734 C C . ILE A 1 89 ? -5.318 1.137 19.101 1.00 85.38 89 ILE A C 1
ATOM 736 O O . ILE A 1 89 ? -5.750 0.056 19.495 1.00 85.38 89 ILE A O 1
ATOM 740 N N . TYR A 1 90 ? -6.115 2.135 18.736 1.00 87.00 90 TYR A N 1
ATOM 741 C CA . TYR A 1 90 ? -7.565 2.010 18.635 1.00 87.00 90 TYR A CA 1
ATOM 742 C C . TYR A 1 90 ? -8.116 2.989 17.601 1.00 87.00 90 TYR A C 1
ATOM 744 O O . TYR A 1 90 ? -7.477 3.979 17.242 1.00 87.00 90 TYR A O 1
ATOM 752 N N . TRP A 1 91 ? -9.318 2.703 17.112 1.00 87.81 91 TRP A N 1
ATOM 753 C CA . TRP A 1 91 ? -10.040 3.599 16.219 1.00 87.81 91 TRP A CA 1
ATOM 754 C C . TRP A 1 91 ? -10.612 4.789 16.990 1.00 87.81 91 TRP A C 1
ATOM 756 O O . TRP A 1 91 ? -11.161 4.629 18.080 1.00 87.81 91 TRP A O 1
ATOM 766 N N . SER A 1 92 ? -10.530 5.981 16.405 1.00 86.62 92 SER A N 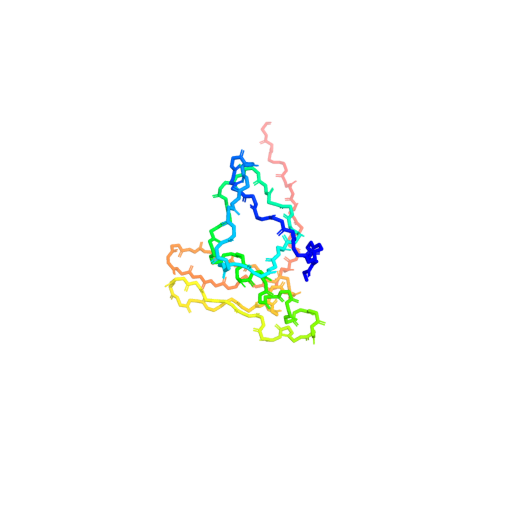1
ATOM 767 C CA . SER A 1 92 ? -11.309 7.130 16.840 1.00 86.62 92 SER A CA 1
ATOM 768 C C . SER A 1 92 ? -12.797 6.791 16.743 1.00 86.62 92 SER A C 1
ATOM 770 O O . SER A 1 92 ? -13.224 6.018 15.876 1.00 86.62 92 SER A O 1
ATOM 772 N N . GLY A 1 93 ? -13.606 7.395 17.614 1.00 75.12 93 GLY A N 1
ATOM 773 C CA . GLY A 1 93 ? -15.052 7.422 17.403 1.00 75.12 93 GLY A CA 1
ATOM 774 C C . GLY A 1 93 ? -15.395 8.030 16.033 1.00 75.12 93 GLY A C 1
ATOM 775 O O . GLY A 1 93 ? -14.523 8.651 15.409 1.00 75.12 93 GLY A O 1
ATOM 776 N N . PRO A 1 94 ? -16.638 7.853 15.543 1.00 60.44 94 PRO A N 1
ATOM 777 C CA . PRO A 1 94 ? -17.112 8.639 14.411 1.00 60.44 94 PRO A CA 1
ATOM 778 C C . PRO A 1 94 ? -16.835 10.107 14.722 1.00 60.44 94 PRO A C 1
ATOM 780 O O . PRO A 1 94 ? -17.109 10.570 15.830 1.00 60.44 94 PRO A O 1
ATOM 783 N N . GLU A 1 95 ? -16.209 10.798 13.779 1.00 55.19 95 GLU A N 1
ATOM 784 C CA . GLU A 1 95 ? -15.863 12.204 13.902 1.00 55.19 95 GLU A CA 1
ATOM 785 C C . GLU A 1 95 ? -17.178 12.996 13.995 1.00 55.19 95 GLU A C 1
ATOM 787 O O . GLU A 1 95 ? -17.751 13.422 12.997 1.00 55.19 95 GLU A O 1
ATOM 792 N N . THR A 1 96 ? -17.729 13.159 15.202 1.00 44.84 96 THR A N 1
ATOM 793 C CA . THR A 1 96 ? -18.590 14.306 15.476 1.00 44.84 96 THR A CA 1
ATOM 794 C C . THR A 1 96 ? -17.716 15.501 15.175 1.00 44.84 96 THR A C 1
ATOM 796 O O . THR A 1 96 ? -16.731 15.705 15.883 1.00 44.84 96 THR A O 1
ATOM 799 N N . LEU A 1 97 ? -18.049 16.222 14.104 1.00 43.69 97 LEU A N 1
ATOM 800 C CA . LEU A 1 97 ? -17.529 17.539 13.768 1.00 43.69 97 LEU A CA 1
ATOM 801 C C . LEU A 1 97 ? -17.508 18.404 15.036 1.00 43.69 97 LEU A C 1
ATOM 803 O O . LEU A 1 97 ? -18.454 19.133 15.323 1.00 43.69 97 LEU A O 1
ATOM 807 N N . GLN A 1 98 ? -16.428 18.340 15.811 1.00 39.50 98 GLN A N 1
ATOM 808 C CA . GLN A 1 98 ? -16.054 19.430 16.685 1.00 39.50 98 GLN A CA 1
ATOM 809 C C . GLN A 1 98 ? -15.511 20.484 15.737 1.00 39.50 98 GLN A C 1
ATOM 811 O O . GLN A 1 98 ? -14.315 20.555 15.467 1.00 39.50 98 GLN A O 1
ATOM 816 N N . ILE A 1 99 ? -16.439 21.259 15.172 1.00 43.97 99 ILE A N 1
ATOM 817 C CA . ILE A 1 99 ? -16.185 22.634 14.765 1.00 43.97 99 ILE A CA 1
ATOM 818 C C . ILE A 1 99 ? -15.314 23.249 15.855 1.00 43.97 99 ILE A C 1
ATOM 820 O O . ILE A 1 99 ? -15.764 23.507 16.969 1.00 43.97 99 ILE A O 1
ATOM 824 N N . HIS A 1 100 ? -14.028 23.372 15.554 1.00 40.19 100 HIS A N 1
ATOM 825 C CA . HIS A 1 100 ? -13.065 24.004 16.425 1.00 40.19 100 HIS A CA 1
ATOM 826 C C . HIS A 1 100 ? -13.460 25.481 16.455 1.00 40.19 100 HIS A C 1
ATOM 828 O O . HIS A 1 100 ? -13.068 26.260 15.588 1.00 40.19 100 HIS A O 1
ATOM 834 N N . THR A 1 101 ? -14.323 25.868 17.396 1.00 39.19 101 THR A N 1
ATOM 835 C CA . THR A 1 101 ? -14.478 27.266 17.780 1.00 39.19 101 THR A CA 1
ATOM 836 C C . THR A 1 101 ? -13.122 27.696 18.311 1.00 39.19 101 THR A C 1
ATOM 838 O O . THR A 1 101 ? -12.789 27.443 19.467 1.00 39.19 101 THR A O 1
ATOM 841 N N . MET A 1 102 ? -12.315 28.293 17.436 1.00 35.31 102 MET A N 1
ATOM 842 C CA . MET A 1 102 ? -11.138 29.058 17.813 1.00 35.31 102 MET A CA 1
ATOM 843 C C . MET A 1 102 ? -11.634 30.246 18.637 1.00 35.31 102 MET A C 1
ATOM 845 O O . MET A 1 102 ? -11.918 31.316 18.106 1.00 35.31 102 MET A O 1
ATOM 849 N N . THR A 1 103 ? -11.794 30.057 19.944 1.00 38.50 103 THR A N 1
ATOM 850 C CA . THR A 1 103 ? -11.781 31.184 20.868 1.00 38.50 103 THR A CA 1
ATOM 851 C C . THR A 1 103 ? -10.347 31.688 20.879 1.00 38.50 103 THR A C 1
ATOM 853 O O . THR A 1 103 ? -9.484 31.098 21.529 1.00 38.50 103 THR A O 1
ATOM 856 N N . TYR A 1 104 ? -10.082 32.742 20.108 1.00 36.53 104 TYR A N 1
ATOM 857 C CA . TYR A 1 104 ? -8.892 33.560 20.293 1.00 36.53 104 TYR A CA 1
ATOM 858 C C . TYR A 1 104 ? -8.917 34.061 21.739 1.00 36.53 104 TYR A C 1
ATOM 860 O O . TYR A 1 104 ? -9.750 34.885 22.112 1.00 36.53 104 TYR A O 1
ATOM 868 N N . GLY A 1 105 ? -8.063 33.470 22.573 1.00 36.31 105 GLY A N 1
ATOM 869 C CA . GLY A 1 105 ? -7.815 33.948 23.920 1.00 36.31 105 GLY A CA 1
ATOM 870 C C . GLY A 1 105 ? -7.160 35.319 23.838 1.00 36.31 105 GLY A C 1
ATOM 871 O O . GLY A 1 105 ? -6.171 35.490 23.129 1.00 36.31 105 GLY A O 1
ATOM 872 N N . ASN A 1 106 ? -7.748 36.277 24.547 1.00 39.44 106 ASN A N 1
ATOM 873 C CA . ASN A 1 106 ? -7.186 37.598 24.779 1.00 39.44 106 ASN A CA 1
ATOM 874 C C . ASN A 1 106 ? -5.775 37.487 25.371 1.00 39.44 106 ASN A C 1
ATOM 876 O O . ASN A 1 106 ? -5.625 36.934 26.464 1.00 39.44 106 ASN A O 1
ATOM 880 N N . ILE A 1 107 ? -4.797 38.077 24.686 1.00 41.00 107 ILE A N 1
ATOM 881 C CA . ILE A 1 107 ? -3.617 38.720 25.275 1.00 41.00 107 ILE A CA 1
ATOM 882 C C . ILE A 1 107 ? -3.305 39.946 24.422 1.00 41.00 107 ILE A C 1
ATOM 884 O O . ILE A 1 107 ? -3.293 39.786 23.180 1.00 41.00 107 ILE A O 1
#